Protein AF-A0A2J4XXY6-F1 (afdb_monomer_lite)

Structure (mmCIF, N/CA/C/O backbone):
data_AF-A0A2J4XXY6-F1
#
_entry.id   AF-A0A2J4XXY6-F1
#
loop_
_atom_site.group_PDB
_atom_site.id
_atom_site.type_symbol
_atom_site.label_atom_id
_atom_site.label_alt_id
_atom_site.label_comp_id
_atom_site.label_asym_id
_atom_site.label_entity_id
_atom_site.label_seq_id
_atom_site.pdbx_PDB_ins_code
_atom_site.Cartn_x
_atom_site.Cartn_y
_atom_site.Cartn_z
_atom_site.occupancy
_atom_site.B_iso_or_equiv
_atom_site.auth_seq_id
_atom_site.auth_comp_id
_atom_site.auth_asym_id
_atom_site.auth_atom_id
_atom_site.pdbx_PDB_model_num
ATOM 1 N N . MET A 1 1 ? -17.274 -34.108 20.945 1.00 53.72 1 MET A N 1
ATOM 2 C CA . MET A 1 1 ? -15.998 -34.620 20.395 1.00 53.72 1 MET A CA 1
ATOM 3 C C . MET A 1 1 ? -15.447 -33.585 19.420 1.00 53.72 1 MET A C 1
ATOM 5 O O . MET A 1 1 ? -16.233 -33.056 18.650 1.00 53.72 1 MET A O 1
ATOM 9 N N . ALA A 1 2 ? -14.135 -33.331 19.494 1.00 52.50 2 ALA A N 1
ATOM 10 C CA . ALA A 1 2 ? -13.285 -32.511 18.613 1.00 52.50 2 ALA A CA 1
ATOM 11 C C . ALA A 1 2 ? -13.422 -30.970 18.672 1.00 52.50 2 ALA A C 1
ATOM 13 O O . ALA A 1 2 ? -14.161 -30.327 17.933 1.00 52.50 2 ALA A O 1
ATOM 14 N N . SER A 1 3 ? -12.595 -30.393 19.541 1.00 72.31 3 SER A N 1
ATOM 15 C CA . SER A 1 3 ? -12.073 -29.027 19.517 1.00 72.31 3 SER A CA 1
ATOM 16 C C . SER A 1 3 ? -11.497 -28.661 18.140 1.00 72.31 3 SER A C 1
ATOM 18 O O . SER A 1 3 ? -10.436 -29.145 17.756 1.00 72.31 3 SER A O 1
ATOM 20 N N . SER A 1 4 ? -12.171 -27.776 17.403 1.00 63.75 4 SER A N 1
ATOM 21 C CA . SER A 1 4 ? -11.618 -27.183 16.179 1.00 63.75 4 SER A CA 1
ATOM 22 C C . SER A 1 4 ? -10.861 -25.910 16.549 1.00 63.75 4 SER A C 1
ATOM 24 O O . SER A 1 4 ? -11.457 -24.867 16.800 1.00 63.75 4 SER A O 1
ATOM 26 N N . GLY A 1 5 ? -9.539 -26.034 16.674 1.00 63.12 5 GLY A N 1
ATOM 27 C CA . GLY A 1 5 ? -8.642 -24.938 17.024 1.00 63.12 5 GLY A CA 1
ATOM 28 C C . GLY A 1 5 ? -8.690 -23.806 15.999 1.00 63.12 5 GLY A C 1
ATOM 29 O O . GLY A 1 5 ? -8.510 -24.015 14.799 1.00 63.12 5 GLY A O 1
ATOM 30 N N . THR A 1 6 ? -8.906 -22.590 16.488 1.00 65.38 6 THR A N 1
ATOM 31 C CA . THR A 1 6 ? -8.836 -21.349 15.719 1.00 65.38 6 THR A CA 1
ATOM 32 C C . THR A 1 6 ? -7.398 -21.131 15.246 1.00 65.38 6 THR A C 1
ATOM 34 O O . THR A 1 6 ? -6.576 -20.550 15.954 1.00 65.38 6 THR A O 1
ATOM 37 N N . THR A 1 7 ? -7.054 -21.603 14.048 1.00 67.12 7 THR A N 1
ATOM 38 C CA . THR A 1 7 ? -5.797 -21.196 13.409 1.00 67.12 7 THR A CA 1
ATOM 39 C C . THR A 1 7 ? -6.000 -19.771 12.911 1.00 67.12 7 THR A C 1
ATOM 41 O O . THR A 1 7 ? -6.636 -19.564 11.880 1.00 67.12 7 THR A O 1
ATOM 44 N N . SER A 1 8 ? -5.525 -18.781 13.672 1.00 66.25 8 SER A N 1
ATOM 45 C CA . SER A 1 8 ? -5.484 -17.385 13.227 1.00 66.25 8 SER A CA 1
ATOM 46 C C . SER A 1 8 ? -4.624 -17.312 11.964 1.00 66.25 8 SER A C 1
ATOM 48 O O . SER A 1 8 ? -3.394 -17.387 12.023 1.00 66.25 8 SER A O 1
ATOM 50 N N . GLN A 1 9 ? -5.281 -17.276 10.805 1.00 69.31 9 GLN A N 1
ATOM 51 C CA . GLN A 1 9 ? -4.631 -17.151 9.508 1.00 69.31 9 GLN A CA 1
ATOM 52 C C . GLN A 1 9 ? -3.894 -15.810 9.489 1.00 69.31 9 GLN A C 1
ATOM 54 O O . GLN A 1 9 ? -4.518 -14.749 9.485 1.00 69.31 9 GLN A O 1
ATOM 59 N N . LYS A 1 10 ? -2.556 -15.843 9.512 1.00 74.81 10 LYS A N 1
ATOM 60 C CA . LYS A 1 10 ? -1.743 -14.638 9.312 1.00 74.81 10 LYS A CA 1
ATOM 61 C C . LYS A 1 10 ? -2.022 -14.112 7.910 1.00 74.81 10 LYS A C 1
ATOM 63 O O . LYS A 1 10 ? -1.528 -14.672 6.934 1.00 74.81 10 LYS A O 1
ATOM 68 N N . MET A 1 11 ? -2.788 -13.032 7.827 1.00 78.75 11 MET A N 1
ATOM 69 C CA . MET A 1 11 ? -2.961 -12.283 6.591 1.00 78.75 11 MET A CA 1
ATOM 70 C C . MET A 1 11 ? -1.581 -11.765 6.163 1.00 78.75 11 MET A C 1
ATOM 72 O O . MET A 1 11 ? -0.910 -11.061 6.919 1.00 78.75 11 MET A O 1
ATOM 76 N N . ARG A 1 12 ? -1.101 -12.216 5.000 1.00 85.56 12 ARG A N 1
ATOM 77 C CA . ARG A 1 12 ? 0.177 -11.786 4.425 1.00 85.56 12 ARG A CA 1
ATOM 78 C C . ARG A 1 12 ? -0.102 -10.647 3.457 1.00 85.56 12 ARG A C 1
ATOM 80 O O . ARG A 1 12 ? -0.897 -10.821 2.543 1.00 85.56 12 ARG A O 1
ATOM 87 N N . PHE A 1 13 ? 0.584 -9.531 3.649 1.00 89.06 13 PHE A N 1
ATOM 88 C CA . PHE A 1 13 ? 0.531 -8.382 2.754 1.00 89.06 13 PHE A CA 1
ATOM 89 C C . PHE A 1 13 ? 1.843 -8.267 1.981 1.00 89.06 13 PHE A C 1
ATOM 91 O O . PHE A 1 13 ? 2.914 -8.563 2.524 1.00 89.06 13 PHE A O 1
ATOM 98 N N . THR A 1 14 ? 1.781 -7.808 0.732 1.00 93.94 14 THR A N 1
ATOM 99 C CA . THR A 1 14 ? 2.966 -7.234 0.080 1.00 93.94 14 THR A CA 1
ATOM 100 C C . THR A 1 14 ? 3.372 -5.944 0.800 1.00 93.94 14 THR A C 1
ATOM 102 O O . THR A 1 14 ? 2.582 -5.363 1.545 1.00 93.94 14 THR A O 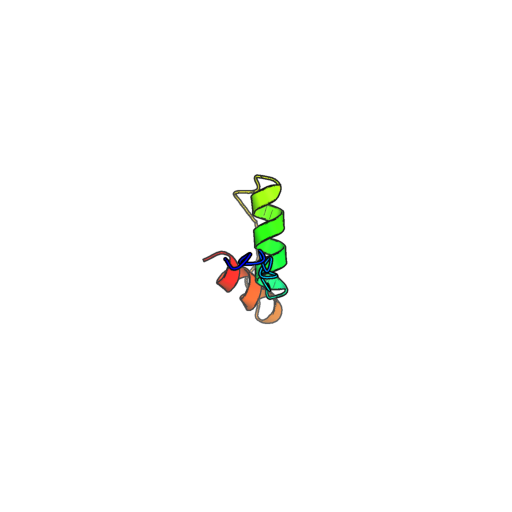1
ATOM 105 N N . GLY A 1 15 ? 4.598 -5.460 0.576 1.00 92.38 15 GLY A N 1
ATOM 106 C CA . GLY A 1 15 ? 5.028 -4.179 1.151 1.00 92.38 15 GLY A CA 1
ATOM 107 C C . GLY A 1 15 ? 4.079 -3.031 0.789 1.00 92.38 15 GLY A C 1
ATOM 108 O O . GLY A 1 15 ? 3.753 -2.217 1.646 1.00 92.38 15 GLY A O 1
ATOM 109 N N . ALA A 1 16 ? 3.565 -3.023 -0.445 1.00 94.25 16 ALA A N 1
ATOM 110 C CA . ALA A 1 16 ? 2.619 -2.013 -0.899 1.00 94.25 16 ALA A CA 1
ATOM 111 C C . ALA A 1 16 ? 1.259 -2.114 -0.195 1.00 94.25 16 ALA A C 1
ATOM 113 O O . ALA A 1 16 ? 0.768 -1.125 0.344 1.00 94.25 16 ALA A O 1
ATOM 114 N N . GLN A 1 17 ? 0.701 -3.322 -0.112 1.00 94.31 17 GLN A N 1
ATOM 115 C CA . GLN A 1 17 ? -0.562 -3.564 0.588 1.00 94.31 17 GLN A CA 1
ATOM 116 C C . GLN A 1 17 ? -0.467 -3.239 2.082 1.00 94.31 17 GLN A C 1
ATOM 118 O O . GLN A 1 17 ? -1.416 -2.716 2.657 1.00 94.31 17 GLN A O 1
ATOM 123 N N . LEU A 1 18 ? 0.678 -3.513 2.717 1.00 94.56 18 LEU A N 1
ATOM 124 C CA . LEU A 1 18 ? 0.893 -3.171 4.121 1.00 94.56 18 LEU A CA 1
ATOM 125 C C . LEU A 1 18 ? 0.841 -1.655 4.338 1.00 94.56 18 LEU A C 1
ATOM 127 O O . LEU A 1 18 ? 0.228 -1.199 5.300 1.00 94.56 18 LEU A O 1
A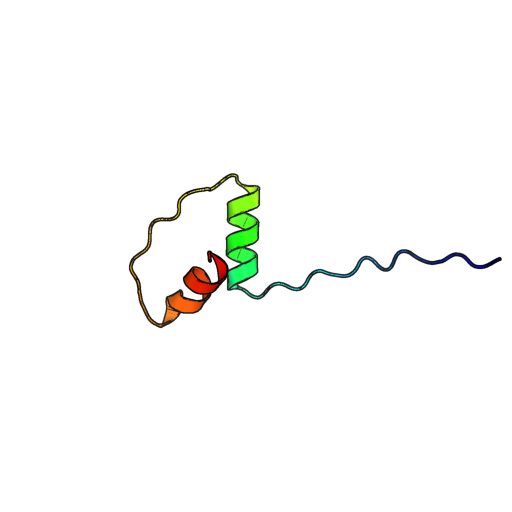TOM 131 N N . VAL A 1 19 ? 1.471 -0.882 3.450 1.00 93.88 19 VAL A N 1
ATOM 132 C CA . VAL A 1 19 ? 1.448 0.585 3.513 1.00 93.88 19 VAL A CA 1
ATOM 133 C C . VAL A 1 19 ? 0.019 1.105 3.363 1.00 93.88 19 VAL A C 1
ATOM 135 O O . VAL A 1 19 ? -0.416 1.884 4.207 1.00 93.88 19 VAL A O 1
ATOM 138 N N . VAL A 1 20 ? -0.735 0.629 2.366 1.00 93.88 20 VAL A N 1
ATOM 139 C CA . VAL A 1 20 ? -2.142 1.024 2.165 1.00 93.88 20 VAL A CA 1
ATOM 140 C C . VAL A 1 20 ? -2.996 0.662 3.382 1.00 93.88 20 VAL A C 1
ATOM 142 O O . VAL A 1 20 ? -3.671 1.529 3.930 1.00 93.88 20 VAL A O 1
ATOM 145 N N . HIS A 1 21 ? -2.871 -0.561 3.902 1.00 93.56 21 HIS A N 1
ATOM 146 C CA . HIS A 1 21 ? -3.625 -1.002 5.078 1.00 93.56 21 HIS A CA 1
ATOM 147 C C . HIS A 1 21 ? -3.357 -0.142 6.326 1.00 93.56 21 HIS A C 1
ATOM 149 O O . HIS A 1 21 ? -4.246 0.093 7.147 1.00 93.56 21 HIS A O 1
ATOM 155 N N . LEU A 1 22 ? -2.120 0.331 6.504 1.00 94.25 22 LEU A N 1
ATOM 156 C CA . LEU A 1 22 ? -1.769 1.221 7.611 1.00 94.25 22 LEU A CA 1
ATOM 157 C C . LEU A 1 22 ? -2.330 2.636 7.418 1.00 94.25 22 LEU A C 1
ATOM 159 O O . LEU A 1 22 ? -2.765 3.238 8.399 1.00 94.25 22 LEU A O 1
ATOM 163 N N . LEU A 1 23 ? -2.357 3.141 6.182 1.00 95.19 23 LEU A N 1
ATOM 164 C CA . LEU A 1 23 ? -2.965 4.432 5.848 1.00 95.19 23 LEU A CA 1
ATOM 165 C C . LEU A 1 23 ? -4.479 4.411 6.102 1.00 95.19 23 LEU A C 1
ATOM 167 O O . LEU A 1 23 ? -5.000 5.302 6.775 1.00 95.19 23 LEU A O 1
ATOM 171 N N . GLU A 1 24 ? -5.168 3.353 5.672 1.00 94.00 24 GLU A N 1
ATOM 172 C CA . GLU A 1 24 ? -6.599 3.149 5.933 1.00 94.00 24 GLU A CA 1
ATOM 173 C C . GLU A 1 24 ? -6.909 3.109 7.434 1.00 94.00 24 GLU A C 1
ATOM 175 O O . GLU A 1 24 ? -7.839 3.764 7.906 1.00 94.00 24 GLU A O 1
ATOM 180 N N . ARG A 1 25 ? -6.094 2.391 8.221 1.00 95.62 25 ARG A N 1
ATOM 181 C CA . ARG A 1 25 ? -6.234 2.326 9.688 1.00 95.62 25 ARG A CA 1
ATOM 182 C C . ARG A 1 25 ? -6.080 3.680 10.374 1.00 95.62 25 ARG A C 1
ATOM 184 O O . ARG A 1 25 ? -6.626 3.873 11.457 1.00 95.62 25 ARG A O 1
ATOM 191 N N . GLN A 1 26 ? -5.324 4.592 9.774 1.00 96.25 26 GLN A N 1
ATOM 192 C CA . GLN A 1 26 ? -5.160 5.964 10.253 1.00 96.25 26 GLN A CA 1
ATOM 193 C C . GLN A 1 26 ? -6.268 6.899 9.742 1.00 96.25 26 GLN A C 1
ATOM 195 O O . GLN A 1 26 ? -6.265 8.081 10.081 1.00 96.25 26 GLN A O 1
ATOM 200 N N . GLY A 1 27 ? -7.220 6.388 8.955 1.00 95.69 27 GLY A N 1
ATOM 201 C CA . GLY A 1 27 ? -8.305 7.172 8.370 1.00 95.69 27 GLY A CA 1
ATOM 202 C C . GLY A 1 27 ? -7.859 8.055 7.205 1.00 95.69 27 GLY A C 1
ATOM 203 O O . GLY A 1 27 ? -8.542 9.027 6.884 1.00 95.69 27 GLY A O 1
ATOM 204 N N . ILE A 1 28 ? -6.716 7.756 6.581 1.00 94.81 28 ILE A N 1
ATOM 205 C CA . ILE A 1 28 ? -6.228 8.501 5.421 1.00 94.81 28 ILE A CA 1
ATOM 206 C C . ILE A 1 28 ? -7.012 8.069 4.185 1.00 94.81 28 ILE A C 1
ATOM 208 O O . ILE A 1 28 ? -6.967 6.912 3.781 1.00 94.81 28 ILE A O 1
ATOM 212 N N . THR A 1 29 ? -7.711 9.020 3.573 1.00 94.00 29 THR A N 1
ATOM 213 C CA . THR A 1 29 ? -8.536 8.802 2.373 1.00 94.00 29 THR A CA 1
ATOM 214 C C . THR A 1 29 ? -7.935 9.406 1.106 1.00 94.00 29 THR A C 1
ATOM 216 O O . THR A 1 29 ? -8.378 9.088 0.007 1.00 94.00 29 THR A O 1
ATOM 219 N N . THR A 1 30 ? -6.916 10.259 1.245 1.00 92.19 30 THR A N 1
ATOM 220 C CA . THR A 1 30 ? -6.282 10.969 0.130 1.00 92.19 30 THR A CA 1
ATOM 221 C C . THR A 1 30 ? -4.766 10.901 0.266 1.00 92.19 30 THR A C 1
ATOM 223 O O . THR A 1 30 ? -4.211 11.335 1.275 1.00 92.19 30 THR A O 1
ATOM 226 N N . VAL A 1 31 ? -4.091 10.404 -0.773 1.00 89.44 31 VAL A N 1
ATOM 227 C CA . VAL A 1 31 ? -2.625 10.357 -0.870 1.00 89.44 31 VAL A CA 1
ATOM 228 C C . VAL A 1 31 ? -2.199 11.132 -2.114 1.00 89.44 31 VAL A C 1
ATOM 230 O O . VAL A 1 31 ? -2.655 10.844 -3.217 1.00 89.44 31 V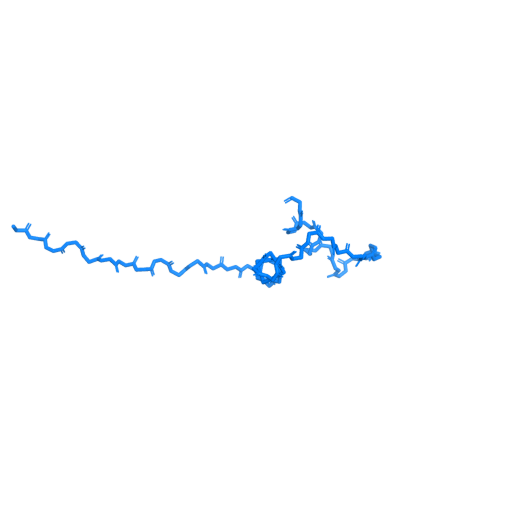AL A O 1
ATOM 233 N N . SER A 1 32 ? -1.334 12.132 -1.941 1.00 90.25 3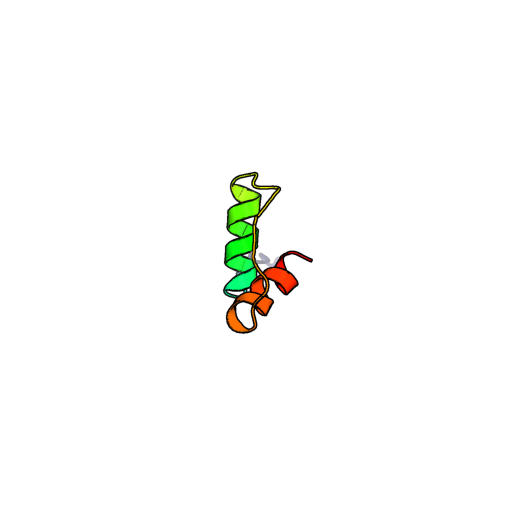2 SER A N 1
ATOM 234 C CA . SER A 1 32 ? -0.710 12.840 -3.064 1.00 90.25 32 SER A CA 1
ATOM 235 C C . SER A 1 32 ? 0.474 12.033 -3.594 1.00 90.25 32 SER A C 1
ATOM 237 O O . SER A 1 32 ? 1.249 11.486 -2.808 1.00 90.25 32 SER A O 1
ATOM 239 N N . GLY A 1 33 ? 0.642 11.979 -4.915 1.00 88.19 33 GLY A N 1
ATOM 240 C CA . GLY A 1 33 ? 1.737 11.251 -5.540 1.00 88.19 33 GLY A CA 1
ATOM 241 C C . GLY A 1 33 ? 2.098 11.781 -6.925 1.00 88.19 33 GLY A C 1
ATOM 242 O O . GLY A 1 33 ? 1.269 12.359 -7.625 1.00 88.19 33 GLY A O 1
ATOM 243 N N . ILE A 1 34 ? 3.360 11.574 -7.310 1.00 88.94 34 ILE A N 1
ATOM 244 C CA . ILE A 1 34 ? 3.851 11.750 -8.681 1.00 88.94 34 ILE A CA 1
ATOM 245 C C . ILE A 1 34 ? 4.127 10.346 -9.237 1.00 88.94 34 ILE A C 1
ATOM 247 O O . ILE A 1 34 ? 4.792 9.551 -8.559 1.00 88.94 34 ILE A O 1
ATOM 251 N N . PRO A 1 35 ? 3.598 9.984 -10.417 1.00 84.81 35 PRO A N 1
ATOM 252 C CA . PRO A 1 35 ? 3.804 8.654 -10.974 1.00 84.81 35 PRO A CA 1
ATOM 253 C C . PRO A 1 35 ? 5.280 8.419 -11.328 1.00 84.81 35 PRO A C 1
ATOM 255 O O . PRO A 1 35 ? 5.976 9.311 -11.810 1.00 84.81 35 PRO A O 1
ATOM 258 N N . GLY A 1 36 ? 5.751 7.190 -11.110 1.00 86.56 36 GLY A N 1
ATOM 259 C CA . GLY A 1 36 ? 7.106 6.745 -11.439 1.00 86.56 36 GLY A CA 1
ATOM 260 C C . GLY A 1 36 ? 7.228 5.221 -11.358 1.00 86.56 36 GLY A C 1
ATOM 261 O O . GLY A 1 36 ? 6.446 4.573 -10.665 1.00 86.56 36 GLY A O 1
ATOM 262 N N . GLY A 1 37 ? 8.204 4.630 -12.056 1.00 87.00 37 GLY A N 1
ATOM 263 C CA . GLY A 1 37 ? 8.307 3.167 -12.190 1.00 87.00 37 GLY A CA 1
ATOM 264 C C . GLY A 1 37 ? 8.425 2.422 -10.854 1.00 87.00 37 GLY A C 1
ATOM 265 O O . GLY A 1 37 ? 7.715 1.450 -10.622 1.00 87.00 37 GLY A O 1
ATOM 266 N N . SER A 1 38 ? 9.260 2.914 -9.937 1.00 87.69 38 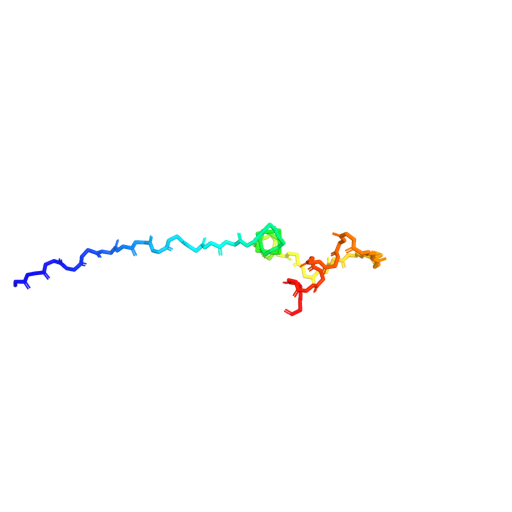SER A N 1
ATOM 267 C CA . SER A 1 38 ? 9.513 2.254 -8.646 1.00 87.69 38 SER A CA 1
ATOM 268 C C . SER A 1 38 ? 8.343 2.329 -7.660 1.00 87.69 38 SER A C 1
ATOM 270 O O . SER A 1 38 ? 8.264 1.511 -6.749 1.00 87.69 38 SER A O 1
ATOM 272 N N . ILE A 1 39 ? 7.448 3.308 -7.820 1.00 88.62 39 ILE A N 1
ATOM 273 C CA . ILE A 1 39 ? 6.298 3.531 -6.929 1.00 88.62 39 ILE A CA 1
ATOM 274 C C . ILE A 1 39 ? 5.008 2.897 -7.477 1.00 88.62 39 ILE A C 1
ATOM 276 O O . ILE A 1 39 ? 3.992 2.858 -6.789 1.00 88.62 39 ILE A O 1
ATOM 280 N N . LEU A 1 40 ? 5.046 2.337 -8.690 1.00 88.69 40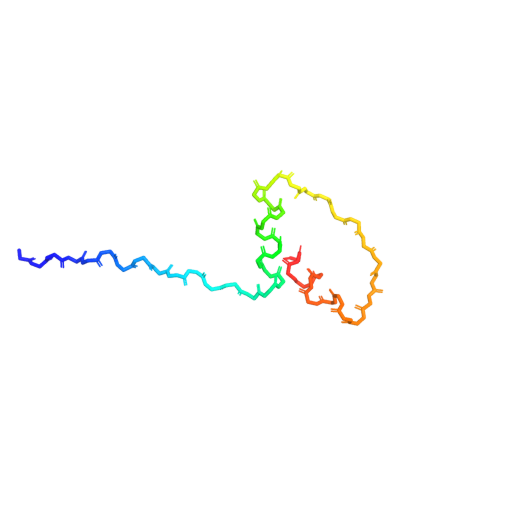 LEU A N 1
ATOM 281 C CA . LEU A 1 40 ? 3.889 1.731 -9.350 1.00 88.69 40 LEU A CA 1
ATOM 282 C C . LEU A 1 40 ? 3.155 0.664 -8.506 1.00 88.69 40 LEU A C 1
ATOM 284 O O . LEU A 1 40 ? 1.927 0.706 -8.488 1.00 88.69 40 LEU A O 1
ATOM 288 N N . PRO A 1 41 ? 3.833 -0.214 -7.731 1.00 90.38 41 PRO A N 1
ATOM 289 C CA . PRO A 1 41 ? 3.141 -1.188 -6.880 1.00 90.38 41 PRO A CA 1
ATOM 290 C C . PRO A 1 41 ? 2.245 -0.567 -5.797 1.00 90.38 41 PRO A C 1
ATOM 292 O O . PRO A 1 41 ? 1.304 -1.208 -5.345 1.00 90.38 41 PRO A O 1
ATOM 295 N N . ILE A 1 42 ? 2.528 0.666 -5.357 1.00 90.44 42 ILE A N 1
ATOM 296 C CA . ILE A 1 42 ? 1.681 1.384 -4.391 1.00 90.44 42 ILE A CA 1
ATOM 297 C C . ILE A 1 42 ? 0.411 1.897 -5.069 1.00 90.44 42 ILE A C 1
ATOM 299 O O . ILE A 1 42 ? -0.657 1.791 -4.483 1.00 90.44 42 ILE A O 1
ATOM 303 N N . TYR A 1 43 ? 0.502 2.400 -6.304 1.00 88.81 43 TYR A N 1
ATOM 304 C CA . TYR A 1 43 ? -0.682 2.805 -7.070 1.00 88.81 43 TYR A CA 1
ATOM 305 C C . TYR A 1 43 ? -1.588 1.610 -7.402 1.00 88.81 43 TYR A C 1
ATOM 307 O O . TYR A 1 43 ? -2.806 1.738 -7.319 1.00 88.81 43 TYR A O 1
ATOM 315 N N . ASP A 1 44 ? -1.002 0.447 -7.707 1.00 87.94 44 ASP A N 1
ATOM 316 C CA . ASP A 1 44 ? -1.742 -0.812 -7.890 1.00 87.94 44 ASP A CA 1
ATOM 317 C C . ASP A 1 44 ? -2.461 -1.238 -6.597 1.00 87.94 44 ASP A C 1
ATOM 319 O O . ASP A 1 44 ? -3.625 -1.613 -6.618 1.00 87.94 44 ASP A O 1
ATOM 323 N N . ALA A 1 45 ? -1.807 -1.089 -5.439 1.00 89.19 45 ALA A N 1
ATOM 324 C CA . ALA A 1 45 ? -2.408 -1.405 -4.142 1.00 89.19 45 ALA A CA 1
ATOM 325 C C . ALA A 1 45 ? -3.455 -0.383 -3.650 1.00 89.19 45 ALA A C 1
ATOM 327 O O . ALA A 1 45 ? -4.194 -0.700 -2.722 1.00 89.19 45 ALA A O 1
ATOM 328 N N . LEU A 1 46 ? -3.483 0.832 -4.214 1.00 85.25 46 LEU A N 1
ATOM 329 C CA . LEU A 1 46 ? -4.481 1.875 -3.932 1.00 85.25 46 LEU A CA 1
ATOM 330 C C . LEU A 1 46 ? -5.740 1.759 -4.814 1.00 85.25 46 LEU A C 1
ATOM 332 O O . LEU A 1 46 ? -6.686 2.515 -4.587 1.00 85.25 46 LEU A O 1
ATOM 336 N N . SER A 1 47 ? -5.717 0.896 -5.838 1.00 75.38 47 SER A N 1
ATOM 337 C CA . SER A 1 47 ? -6.818 0.701 -6.796 1.00 75.38 47 SER A CA 1
ATOM 338 C C . SER A 1 47 ? -7.936 -0.189 -6.256 1.00 75.38 47 SER A C 1
ATOM 340 O O . SER A 1 47 ? -7.657 -1.061 -5.404 1.00 75.38 47 SER A O 1
#

InterPro domains:
  IPR012001 Thiamine pyrophosphate enzyme, N-terminal TPP-binding domain [PF02776] (14-47)
  IPR029061 Thiamin diphosphate-binding fold [SSF52518] (9-46)

Radius of gyration: 16.24 Å; chains: 1; bounding box: 26×48×33 Å

Foldseek 3Di:
DDDDDPPPPPDDDDPLLVVVVVCVVVVNPDDDDDDDDVCVSNVVNVD

Organism: NCBI:txid1134687

Secondary structure (DSSP, 8-state):
--------------HHHHHHHHHHHTT---------GGGHHHHHHT-

pLDDT: mean 84.94, std 11.65, range [52.5, 96.25]

Sequence (47 aa):
MASSGTTSQKMRFTGAQLVVHLLERQGITTVSGIPGGSILPIYDALS